Protein AF-A0A7X3VGP2-F1 (afdb_monomer_lite)

Sequence (131 aa):
MFPSPRNKALRDILFVLLWALPGTCSAVFGQVIEFTSNGLNYMTLSREGLTLMYAPLPMTIRDFAVIQISYSNGSGENQPVSPNDFVYTSHSGQRIRAASEEVVVRELYQKARQADVVKLQAAYEKALYGS

Secondary structure (DSSP, 8-state):
-PPPGGGHHHHHHHHHHHS-------------EEEEETTEEEEEEEETTEEEEEEEEEEEETTEEEEEEEEEE-SSS-----GGG-EEE-TT--EEEPPPHHHHHHHHHHH--HHHHHHHHHHHHHHHH--

Radius of gyration: 27.33 Å; chains: 1; bounding box: 48×33×98 Å

Structure (mmCIF, N/CA/C/O backbone):
data_AF-A0A7X3VGP2-F1
#
_entry.id   AF-A0A7X3VGP2-F1
#
loop_
_atom_site.group_PDB
_atom_site.id
_atom_site.type_symbol
_atom_site.label_atom_id
_atom_site.label_alt_id
_atom_site.label_comp_id
_atom_site.label_asym_id
_atom_site.label_entity_id
_atom_site.label_seq_id
_atom_site.pdbx_PDB_ins_code
_atom_site.Cartn_x
_atom_site.Cartn_y
_atom_site.Cartn_z
_atom_site.occupancy
_atom_site.B_iso_or_equiv
_atom_site.auth_seq_id
_atom_site.auth_comp_id
_atom_site.auth_asym_id
_atom_site.auth_atom_id
_atom_site.pdbx_PDB_model_num
ATOM 1 N N . MET A 1 1 ? 31.980 9.137 -78.403 1.00 47.34 1 MET A N 1
ATOM 2 C CA . MET A 1 1 ? 32.018 8.333 -77.163 1.00 47.34 1 MET A CA 1
ATOM 3 C C . MET A 1 1 ? 31.260 9.116 -76.098 1.00 47.34 1 MET A C 1
ATOM 5 O O . MET A 1 1 ? 31.809 10.040 -75.521 1.00 47.34 1 MET A O 1
ATOM 9 N N . PHE A 1 2 ? 29.955 8.865 -75.971 1.00 40.84 2 PHE A N 1
ATOM 10 C CA . PHE A 1 2 ? 29.057 9.616 -75.085 1.00 40.84 2 PHE A CA 1
ATOM 11 C C . PHE A 1 2 ? 28.997 8.936 -73.708 1.00 40.84 2 PHE A C 1
ATOM 13 O O . PHE A 1 2 ? 28.749 7.729 -73.665 1.00 40.84 2 PHE A O 1
ATOM 20 N N . PRO A 1 3 ? 29.205 9.647 -72.586 1.00 51.06 3 PRO A N 1
ATOM 21 C CA . PRO A 1 3 ? 28.995 9.061 -71.269 1.00 51.06 3 PRO A CA 1
ATOM 22 C C . PRO A 1 3 ? 27.490 8.929 -70.981 1.00 51.06 3 PRO A C 1
ATOM 24 O O . PRO A 1 3 ? 26.727 9.886 -71.095 1.00 51.06 3 PRO A O 1
ATOM 27 N N . SER A 1 4 ? 27.068 7.717 -70.615 1.00 54.94 4 SER A N 1
ATOM 28 C CA . SER A 1 4 ? 25.688 7.380 -70.252 1.00 54.94 4 SER A CA 1
ATOM 29 C C . SER A 1 4 ? 25.267 8.072 -68.939 1.00 54.94 4 SER A C 1
ATOM 31 O O . SER A 1 4 ? 25.984 7.957 -67.941 1.00 54.94 4 SER A O 1
ATOM 33 N N . PRO A 1 5 ? 24.107 8.759 -68.879 1.00 54.19 5 PRO A N 1
ATOM 34 C CA . PRO A 1 5 ? 23.670 9.527 -67.705 1.00 54.19 5 PRO A CA 1
ATOM 35 C C . PRO A 1 5 ? 23.036 8.663 -66.596 1.00 54.19 5 PRO A C 1
ATOM 37 O O . PRO A 1 5 ? 22.656 9.178 -65.546 1.00 54.19 5 PRO A O 1
ATOM 40 N N . ARG A 1 6 ? 22.930 7.341 -66.793 1.00 54.75 6 ARG A N 1
ATOM 41 C CA . ARG A 1 6 ? 22.118 6.439 -65.955 1.00 54.75 6 ARG A CA 1
ATOM 42 C C . ARG A 1 6 ? 22.699 6.139 -64.563 1.00 54.75 6 ARG A C 1
ATOM 44 O O . ARG A 1 6 ? 21.998 5.590 -63.721 1.00 54.75 6 ARG A O 1
ATOM 51 N N . ASN A 1 7 ? 23.952 6.519 -64.301 1.00 51.78 7 ASN A N 1
ATOM 52 C CA . ASN A 1 7 ? 24.691 6.091 -63.104 1.00 51.78 7 ASN A CA 1
ATOM 53 C C . ASN A 1 7 ? 24.807 7.171 -62.009 1.00 51.78 7 ASN A C 1
ATOM 55 O O . ASN A 1 7 ? 25.300 6.874 -60.922 1.00 51.78 7 ASN A O 1
ATOM 59 N N . LYS A 1 8 ? 24.374 8.414 -62.276 1.00 53.03 8 LYS A N 1
ATOM 60 C CA . LYS A 1 8 ? 24.366 9.493 -61.268 1.00 53.03 8 LYS A CA 1
ATOM 61 C C . LYS A 1 8 ? 23.139 9.408 -60.360 1.00 53.03 8 LYS A C 1
ATOM 63 O O . LYS A 1 8 ? 23.293 9.339 -59.148 1.00 53.03 8 LYS A O 1
ATOM 68 N N . ALA A 1 9 ? 21.955 9.233 -60.952 1.00 55.81 9 ALA A N 1
ATOM 69 C CA . ALA A 1 9 ? 20.698 9.131 -60.210 1.00 55.81 9 ALA A CA 1
ATOM 70 C C . ALA A 1 9 ? 20.704 7.996 -59.169 1.00 55.81 9 ALA A C 1
ATOM 72 O O . ALA A 1 9 ? 20.231 8.182 -58.056 1.00 55.81 9 ALA A O 1
ATOM 73 N N . LEU A 1 10 ? 21.302 6.840 -59.486 1.00 52.88 10 LEU A N 1
ATOM 74 C CA . LEU A 1 10 ? 21.362 5.706 -58.556 1.00 52.8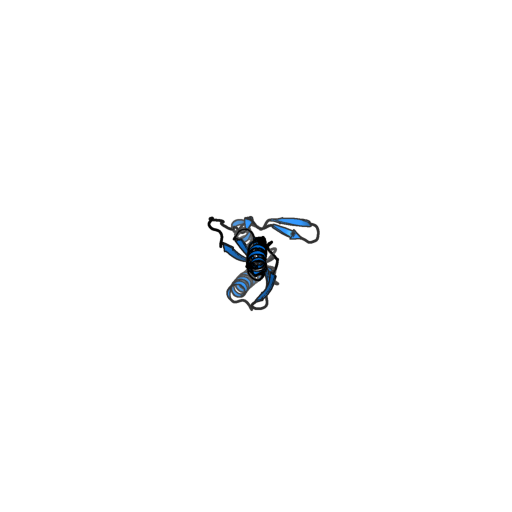8 10 LEU A CA 1
ATOM 75 C C . LEU A 1 10 ? 22.297 5.959 -57.356 1.00 52.88 10 LEU A C 1
ATOM 77 O O . LEU A 1 10 ? 22.043 5.448 -56.271 1.00 52.88 10 LEU A O 1
ATOM 81 N N . ARG A 1 11 ? 23.366 6.752 -57.538 1.00 53.41 11 ARG A N 1
ATOM 82 C CA . ARG A 1 11 ? 24.281 7.158 -56.454 1.00 53.41 11 ARG A CA 1
ATOM 83 C C . ARG A 1 11 ? 23.651 8.218 -55.559 1.00 53.41 11 ARG A C 1
ATOM 85 O O . ARG A 1 11 ? 23.806 8.136 -54.345 1.00 53.41 11 ARG A O 1
ATOM 92 N N . ASP A 1 12 ? 22.915 9.154 -56.145 1.00 52.88 12 ASP A N 1
ATOM 93 C CA . ASP A 1 12 ? 22.249 10.218 -55.392 1.00 52.88 12 ASP A CA 1
ATOM 94 C C . ASP A 1 12 ? 21.071 9.660 -54.569 1.00 52.88 12 ASP A C 1
ATOM 96 O O . ASP A 1 12 ? 20.895 10.032 -53.412 1.00 52.88 12 ASP A O 1
ATOM 100 N N . ILE A 1 13 ? 20.340 8.668 -55.098 1.00 53.09 13 ILE A N 1
ATOM 101 C CA . ILE A 1 13 ? 19.281 7.952 -54.362 1.00 53.09 13 ILE A CA 1
ATOM 102 C C . ILE A 1 13 ? 19.856 7.137 -53.187 1.00 53.09 13 ILE A C 1
ATOM 104 O O . ILE A 1 13 ? 19.241 7.077 -52.121 1.00 53.09 13 ILE A O 1
ATOM 108 N N . LEU A 1 14 ? 21.053 6.554 -53.338 1.00 47.44 14 LEU A N 1
ATOM 109 C CA . LEU A 1 14 ? 21.706 5.791 -52.267 1.00 47.44 14 LEU A CA 1
ATOM 110 C C . LEU A 1 14 ? 22.201 6.690 -51.116 1.00 47.44 14 LEU A C 1
ATOM 112 O O . LEU A 1 14 ? 22.191 6.270 -49.962 1.00 47.44 14 LEU A O 1
ATOM 116 N N . PHE A 1 15 ? 22.601 7.933 -51.410 1.00 48.31 15 PHE A N 1
ATOM 117 C CA . PHE A 1 15 ? 23.040 8.901 -50.396 1.00 48.31 15 PHE A CA 1
ATOM 118 C C . PHE A 1 15 ? 21.877 9.510 -49.600 1.00 48.31 15 PHE A C 1
ATOM 120 O O . PHE A 1 15 ? 22.031 9.777 -48.409 1.00 48.31 15 PHE A O 1
ATOM 127 N N . VAL A 1 16 ? 20.707 9.684 -50.223 1.00 52.75 16 VAL A N 1
ATOM 128 C CA . VAL A 1 16 ? 19.514 10.236 -49.557 1.00 52.75 16 VAL A CA 1
ATOM 129 C C . VAL A 1 16 ? 18.906 9.244 -48.556 1.00 52.75 16 VAL A C 1
ATOM 131 O O . VAL A 1 16 ? 18.450 9.652 -47.491 1.00 52.75 16 VAL A O 1
ATOM 134 N N . LEU A 1 17 ? 18.966 7.937 -48.832 1.00 47.94 17 LEU A N 1
ATOM 135 C CA . LEU A 1 17 ? 18.486 6.902 -47.903 1.00 47.94 17 LEU A CA 1
ATOM 136 C C . LEU A 1 17 ? 19.400 6.697 -46.682 1.00 47.94 17 LEU A C 1
ATOM 138 O O . LEU A 1 17 ? 18.922 6.254 -45.641 1.00 47.94 17 LEU A O 1
ATOM 142 N N . LEU A 1 18 ? 20.687 7.054 -46.773 1.00 46.69 18 LEU A N 1
ATOM 143 C CA . LEU A 1 18 ? 21.650 6.887 -45.676 1.00 46.69 18 LEU A CA 1
ATOM 144 C C . LEU A 1 18 ? 21.597 8.022 -44.629 1.00 46.69 18 LEU A C 1
ATOM 146 O O . LEU A 1 18 ? 22.091 7.850 -43.520 1.00 46.69 18 LEU A O 1
ATOM 150 N N . TRP A 1 19 ? 20.985 9.166 -44.956 1.00 49.62 19 TRP A N 1
ATOM 151 C CA . TRP A 1 19 ? 20.837 10.322 -44.053 1.00 49.62 19 TRP A CA 1
ATOM 152 C C . TRP A 1 19 ? 19.454 10.427 -43.384 1.00 49.62 19 TRP A C 1
ATOM 154 O O . TRP A 1 19 ? 19.226 11.323 -42.574 1.00 49.62 19 TRP A O 1
ATOM 164 N N . ALA A 1 20 ? 18.529 9.516 -43.698 1.00 50.34 20 ALA A N 1
ATOM 165 C CA . ALA A 1 20 ? 17.124 9.598 -43.289 1.00 50.34 20 ALA A CA 1
ATOM 166 C C . ALA A 1 20 ? 16.765 8.790 -42.026 1.00 50.34 20 ALA A C 1
ATOM 168 O O . ALA A 1 20 ? 15.587 8.564 -41.759 1.00 50.34 20 ALA A O 1
ATOM 169 N N . LEU A 1 21 ? 17.750 8.370 -41.228 1.00 57.88 21 LEU A N 1
ATOM 170 C CA . LEU A 1 21 ? 17.511 7.789 -39.904 1.00 57.88 21 LEU A CA 1
ATOM 171 C C . LEU A 1 21 ? 18.015 8.750 -38.819 1.00 57.88 21 LEU A C 1
ATOM 173 O O . LEU A 1 21 ? 19.060 8.498 -38.218 1.00 57.88 21 LEU A O 1
ATOM 177 N N . PRO A 1 22 ? 17.301 9.852 -38.517 1.00 54.06 22 PRO A N 1
ATOM 178 C CA . PRO A 1 22 ? 17.454 10.450 -37.209 1.00 54.06 22 PRO A CA 1
ATOM 179 C C . PRO A 1 22 ? 16.951 9.401 -36.217 1.00 54.06 22 PRO A C 1
ATOM 181 O O . PRO A 1 22 ? 15.757 9.097 -36.168 1.00 54.06 22 PRO A O 1
ATOM 184 N N . GLY A 1 23 ? 17.888 8.801 -35.481 1.00 57.34 23 GLY A N 1
ATOM 185 C CA . GLY A 1 23 ? 17.605 7.948 -34.338 1.00 57.34 23 GLY A CA 1
ATOM 186 C C . GLY A 1 23 ? 16.776 8.740 -33.339 1.00 57.34 23 GLY A C 1
ATOM 187 O O . GLY A 1 23 ? 17.303 9.435 -32.475 1.00 57.34 23 GLY A O 1
ATOM 188 N N . THR A 1 24 ? 15.461 8.672 -33.494 1.00 55.94 24 THR A N 1
ATOM 189 C CA . THR A 1 24 ? 14.496 9.205 -32.549 1.00 55.94 24 THR A CA 1
ATOM 190 C C . THR A 1 24 ? 14.462 8.216 -31.401 1.00 55.94 24 THR A C 1
ATOM 192 O O . THR A 1 24 ? 13.667 7.285 -31.351 1.00 55.94 24 THR A O 1
ATOM 195 N N . CYS A 1 25 ? 15.413 8.385 -30.486 1.00 53.03 25 CYS A N 1
ATOM 196 C CA . CYS A 1 25 ? 15.359 7.759 -29.180 1.00 53.03 25 CYS A CA 1
ATOM 197 C C . CYS A 1 25 ? 14.211 8.448 -28.430 1.00 53.03 25 CYS A C 1
ATOM 199 O O . CYS A 1 25 ? 14.407 9.446 -27.738 1.00 53.03 25 CYS A O 1
ATOM 201 N N . SER A 1 26 ? 12.979 7.997 -28.668 1.00 56.59 26 SER A N 1
ATOM 202 C CA . SER A 1 26 ? 11.827 8.423 -27.887 1.00 56.59 26 SER A CA 1
ATOM 203 C C . SER A 1 26 ? 12.050 7.932 -26.464 1.00 56.59 26 SER A C 1
ATOM 205 O O . SER A 1 26 ? 11.821 6.765 -26.155 1.00 56.59 26 SER A O 1
ATOM 207 N N . ALA A 1 27 ? 12.523 8.825 -25.597 1.00 58.50 27 ALA A N 1
ATOM 208 C CA . ALA A 1 27 ? 12.410 8.637 -24.165 1.00 58.50 27 ALA A CA 1
ATOM 209 C C . ALA A 1 27 ? 10.911 8.527 -23.861 1.00 58.50 27 ALA A C 1
ATOM 211 O O . ALA A 1 27 ? 10.177 9.515 -23.916 1.00 58.50 27 ALA A O 1
ATOM 212 N N . VAL A 1 28 ? 10.436 7.301 -23.647 1.00 60.97 28 VAL A N 1
ATOM 213 C CA . VAL A 1 28 ? 9.065 7.040 -23.218 1.00 60.97 28 VAL A CA 1
ATOM 214 C C . VAL A 1 28 ? 8.940 7.637 -21.821 1.00 60.97 28 VAL A C 1
ATOM 216 O O . VAL A 1 28 ? 9.435 7.079 -20.844 1.00 60.97 28 VAL A O 1
ATOM 219 N N . PHE A 1 29 ? 8.342 8.822 -21.730 1.00 58.06 29 PHE A N 1
ATOM 220 C CA . PHE A 1 29 ? 7.921 9.374 -20.450 1.00 58.06 29 PHE A CA 1
ATOM 221 C C . PHE A 1 29 ? 6.893 8.416 -19.852 1.00 58.06 29 PHE A C 1
ATOM 223 O O . PHE A 1 29 ? 5.975 7.992 -20.552 1.00 58.06 29 PHE A O 1
ATOM 230 N N . GLY A 1 30 ? 7.062 8.057 -18.578 1.00 62.53 30 GLY A N 1
ATOM 231 C CA . GLY A 1 30 ? 6.118 7.198 -17.869 1.00 62.53 30 GLY A CA 1
ATOM 232 C C . GLY A 1 30 ? 4.709 7.770 -17.966 1.00 62.53 30 GLY A C 1
ATOM 233 O O . GLY A 1 30 ? 4.443 8.852 -17.445 1.00 62.53 30 GLY A O 1
ATOM 234 N N . GLN A 1 31 ? 3.825 7.070 -18.670 1.00 75.00 31 GLN A N 1
ATOM 235 C CA . GLN A 1 31 ? 2.417 7.428 -18.782 1.00 75.00 31 GLN A CA 1
ATOM 236 C C . GLN A 1 31 ? 1.651 6.727 -17.664 1.00 75.00 31 GLN A C 1
ATOM 238 O O . GLN A 1 31 ? 1.934 5.567 -17.359 1.00 75.00 31 GLN A O 1
ATOM 243 N N . VAL A 1 32 ? 0.688 7.426 -17.057 1.00 82.06 32 VAL A N 1
ATOM 244 C CA . VAL A 1 32 ? -0.279 6.763 -16.179 1.00 82.06 32 VAL A CA 1
ATOM 245 C C . VAL A 1 32 ? -1.263 6.013 -17.066 1.00 82.06 32 VAL A C 1
ATOM 247 O O . VAL A 1 32 ? -1.903 6.623 -17.921 1.00 82.06 32 VAL A O 1
ATOM 250 N N . ILE A 1 33 ? -1.365 4.701 -16.879 1.00 88.88 33 ILE A N 1
ATOM 251 C CA . ILE A 1 33 ? -2.338 3.862 -17.581 1.00 88.88 33 ILE A CA 1
ATOM 252 C C . ILE A 1 33 ? -3.384 3.410 -16.567 1.00 88.88 33 ILE A C 1
ATOM 254 O O . ILE A 1 33 ? -3.050 2.897 -15.498 1.00 88.88 33 ILE A O 1
ATOM 258 N N . GLU A 1 34 ? -4.651 3.601 -16.912 1.00 90.75 34 GLU A N 1
ATOM 259 C CA . GLU A 1 34 ? -5.789 3.132 -16.128 1.00 90.75 34 GLU A CA 1
ATOM 260 C C . GLU A 1 34 ? -6.327 1.836 -16.724 1.00 90.75 34 GLU A C 1
ATOM 262 O O . GLU A 1 34 ? -6.506 1.726 -17.938 1.00 90.75 34 GLU A O 1
ATOM 267 N N . PHE A 1 35 ? -6.597 0.846 -15.879 1.00 88.56 35 PHE A N 1
ATOM 268 C CA . PHE A 1 35 ? -7.261 -0.379 -16.306 1.00 88.56 35 PHE A CA 1
ATOM 269 C C . PHE A 1 35 ? -8.053 -0.998 -15.155 1.00 88.56 35 PHE A C 1
ATOM 271 O O . PHE A 1 35 ? -7.723 -0.830 -13.980 1.00 88.56 35 PHE A O 1
ATOM 278 N N . THR A 1 36 ? -9.104 -1.739 -15.491 1.00 88.25 36 THR A N 1
ATOM 279 C CA . THR A 1 36 ? -9.917 -2.460 -14.510 1.00 88.25 36 THR A CA 1
ATOM 280 C C . THR A 1 36 ? -9.482 -3.918 -14.461 1.00 88.25 36 THR A C 1
ATOM 282 O O . THR A 1 36 ? -9.403 -4.578 -15.495 1.00 88.25 36 THR A O 1
ATOM 285 N N . SER A 1 37 ? -9.226 -4.435 -13.264 1.00 83.25 37 SER A N 1
ATOM 286 C CA . SER A 1 37 ? -8.954 -5.853 -13.031 1.00 83.25 37 SER A CA 1
ATOM 287 C C . SER A 1 37 ? -9.662 -6.301 -11.766 1.00 83.25 37 SER A C 1
ATOM 289 O O . SER A 1 37 ? -9.590 -5.615 -10.747 1.00 83.25 37 SER A O 1
ATOM 291 N N . ASN A 1 38 ? -10.380 -7.422 -11.853 1.00 81.56 38 ASN A N 1
ATOM 292 C CA . ASN A 1 38 ? -11.141 -8.009 -10.751 1.00 81.56 38 ASN A CA 1
ATOM 293 C C . ASN A 1 38 ? -11.943 -6.960 -9.948 1.00 81.56 38 ASN A C 1
ATOM 295 O O . ASN A 1 38 ? -11.779 -6.812 -8.734 1.00 81.56 38 ASN A O 1
ATOM 299 N N . GLY A 1 39 ? -12.720 -6.140 -10.667 1.00 83.94 39 GLY A N 1
ATOM 300 C CA . GLY A 1 39 ? -13.583 -5.092 -10.107 1.00 83.94 39 GLY A CA 1
ATOM 301 C C . GLY A 1 39 ? -12.875 -3.900 -9.449 1.00 83.94 39 GLY A C 1
ATOM 302 O O . GLY A 1 39 ? -13.551 -3.044 -8.876 1.00 83.94 39 GLY A O 1
ATOM 303 N N . LEU A 1 40 ? -11.546 -3.811 -9.529 1.00 86.69 40 LEU A N 1
ATOM 304 C CA . LEU A 1 40 ? -10.755 -2.679 -9.048 1.00 86.69 40 LEU A CA 1
ATOM 305 C C . LEU A 1 40 ? -10.183 -1.885 -10.225 1.00 86.69 40 LEU A C 1
ATOM 307 O O . LEU A 1 40 ? -9.702 -2.455 -11.203 1.00 86.69 40 LEU A O 1
ATOM 311 N N . ASN A 1 41 ? -10.222 -0.557 -10.114 1.00 90.44 41 ASN A N 1
ATOM 312 C CA . ASN A 1 41 ? -9.609 0.346 -11.084 1.00 90.44 41 ASN A CA 1
ATOM 313 C C . ASN A 1 41 ? -8.182 0.644 -10.640 1.00 90.44 41 ASN A C 1
ATOM 315 O O . ASN A 1 41 ? -7.967 1.334 -9.641 1.00 90.44 41 ASN A O 1
ATOM 319 N N . TYR A 1 42 ? -7.226 0.097 -11.379 1.00 91.25 42 TYR A N 1
ATOM 320 C CA . TYR A 1 42 ? -5.811 0.297 -11.142 1.00 91.25 42 TYR A CA 1
ATOM 321 C C . TYR A 1 42 ? -5.288 1.456 -11.975 1.00 91.25 42 TYR A C 1
ATOM 323 O O . TYR A 1 42 ? -5.620 1.606 -13.150 1.00 91.25 42 TYR A O 1
ATOM 331 N N . MET A 1 43 ? -4.401 2.226 -11.361 1.00 93.12 43 MET A N 1
ATOM 332 C CA . MET A 1 43 ? -3.528 3.173 -12.039 1.00 93.12 43 MET A CA 1
ATOM 333 C C . MET A 1 43 ? -2.117 2.607 -12.012 1.00 93.12 43 MET A C 1
ATOM 335 O O . MET A 1 43 ? -1.627 2.237 -10.944 1.00 93.12 43 MET A O 1
ATOM 339 N N . THR A 1 44 ? -1.469 2.530 -13.171 1.00 93.25 44 THR A N 1
ATOM 340 C CA . THR A 1 44 ? -0.075 2.097 -13.287 1.00 93.25 44 THR A CA 1
ATOM 341 C C . THR A 1 44 ? 0.812 3.214 -13.803 1.00 93.25 44 THR A C 1
ATOM 343 O O . THR A 1 44 ? 0.432 3.933 -14.721 1.00 93.25 44 THR A O 1
ATOM 346 N N . LEU A 1 45 ? 2.004 3.341 -13.227 1.00 92.06 45 LEU A N 1
ATOM 347 C CA . LEU A 1 45 ? 3.050 4.255 -13.661 1.00 92.06 45 LEU A CA 1
ATOM 348 C C . LEU A 1 45 ? 4.389 3.518 -13.662 1.00 92.06 45 LEU A C 1
ATOM 350 O O . LEU A 1 45 ? 4.796 2.960 -12.643 1.00 92.06 45 LEU A O 1
ATOM 354 N N . SER A 1 46 ? 5.094 3.573 -14.790 1.00 90.31 46 SER A N 1
ATOM 355 C CA . SER A 1 46 ? 6.450 3.038 -14.925 1.00 90.31 46 SER A CA 1
ATOM 356 C C . SER A 1 46 ? 7.454 4.167 -15.112 1.00 90.31 46 SER A C 1
ATOM 358 O O . SER A 1 46 ? 7.283 5.017 -15.985 1.00 90.31 46 SER A O 1
ATOM 360 N N . ARG A 1 47 ? 8.523 4.173 -14.318 1.00 87.50 47 ARG A N 1
ATOM 361 C CA . ARG A 1 47 ? 9.615 5.141 -14.420 1.00 87.50 47 ARG A CA 1
ATOM 362 C C . ARG A 1 47 ? 10.931 4.492 -14.012 1.00 87.50 47 ARG A C 1
ATOM 364 O O . ARG A 1 47 ? 10.995 3.840 -12.980 1.00 87.50 47 ARG A O 1
ATOM 371 N N . GLU A 1 48 ? 11.973 4.694 -14.821 1.00 86.88 48 GLU A N 1
ATOM 372 C CA . GLU A 1 48 ? 13.351 4.268 -14.502 1.00 86.88 48 GLU A CA 1
ATOM 373 C C . GLU A 1 48 ? 13.464 2.769 -14.140 1.00 86.88 48 GLU A C 1
ATOM 375 O O . GLU A 1 48 ? 14.252 2.362 -13.297 1.00 86.88 48 GLU A O 1
ATOM 380 N N . GLY A 1 49 ? 12.657 1.925 -14.794 1.00 87.19 49 GLY A N 1
ATOM 381 C CA . GLY A 1 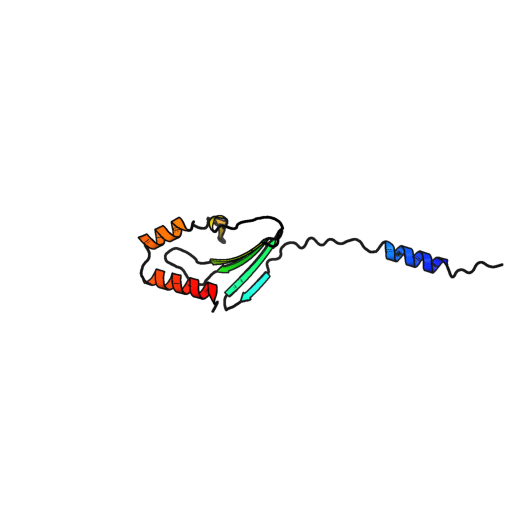49 ? 12.633 0.479 -14.553 1.00 87.19 49 GLY A CA 1
ATOM 382 C C . GLY A 1 49 ? 11.775 0.041 -13.362 1.00 87.19 49 GLY A C 1
ATOM 383 O O . GLY A 1 49 ? 11.550 -1.155 -13.209 1.00 87.19 49 GLY A O 1
ATOM 384 N N . LEU A 1 50 ? 11.223 0.964 -12.571 1.00 89.31 50 LEU A N 1
ATOM 385 C CA . LEU A 1 50 ? 10.243 0.662 -11.531 1.00 89.31 50 LEU A CA 1
ATOM 386 C C . LEU A 1 50 ? 8.823 0.874 -12.065 1.00 89.31 50 LEU A C 1
ATOM 388 O O . LEU A 1 50 ? 8.500 1.941 -12.582 1.00 89.31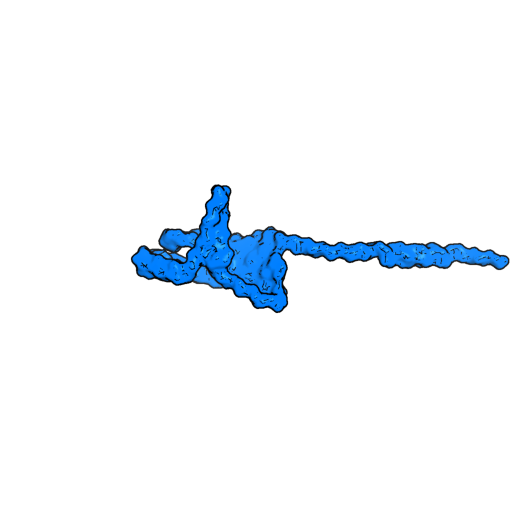 50 LEU A O 1
ATOM 392 N N . THR A 1 51 ? 7.961 -0.127 -11.923 1.00 91.56 51 THR A N 1
ATOM 393 C CA . THR A 1 51 ? 6.528 -0.016 -12.216 1.00 91.56 51 THR A CA 1
ATOM 394 C C . THR A 1 51 ? 5.742 -0.111 -10.925 1.00 91.56 51 THR A C 1
ATOM 396 O O . THR A 1 51 ? 5.940 -1.043 -10.151 1.00 91.56 51 THR A O 1
ATOM 399 N N . LEU A 1 52 ? 4.845 0.844 -10.703 1.00 91.19 52 LEU A N 1
ATOM 400 C CA . LEU A 1 52 ? 3.922 0.881 -9.578 1.00 91.19 52 LEU A CA 1
ATOM 401 C C . LEU A 1 52 ? 2.495 0.852 -10.096 1.00 91.19 52 LEU A C 1
ATOM 403 O O . LEU A 1 52 ? 2.125 1.653 -10.945 1.00 91.19 52 LEU A O 1
ATOM 407 N N . MET A 1 53 ? 1.697 -0.040 -9.534 1.00 92.12 53 MET A N 1
ATOM 408 C CA . MET A 1 53 ? 0.277 -0.196 -9.796 1.00 92.12 53 MET A CA 1
ATOM 409 C C . MET A 1 53 ? -0.445 -0.011 -8.471 1.00 92.12 53 MET A C 1
ATOM 411 O O . MET A 1 53 ? -0.052 -0.623 -7.477 1.00 92.12 53 MET A O 1
ATOM 415 N N . TYR A 1 54 ? -1.494 0.800 -8.423 1.00 91.38 54 TYR A N 1
ATOM 416 C CA . TYR A 1 54 ? -2.282 0.930 -7.203 1.00 91.38 54 TYR A CA 1
ATOM 417 C C . TYR A 1 54 ? -3.776 1.012 -7.476 1.00 91.38 54 TYR A C 1
ATOM 419 O O . TYR A 1 54 ? -4.201 1.521 -8.512 1.00 91.38 54 TYR A O 1
ATOM 427 N N . ALA A 1 55 ? -4.561 0.531 -6.515 1.00 91.38 55 ALA A N 1
ATOM 428 C CA . ALA A 1 55 ? -6.010 0.662 -6.490 1.00 91.38 55 ALA A CA 1
ATOM 429 C C . ALA A 1 55 ? -6.490 0.895 -5.047 1.00 91.38 55 ALA A C 1
ATOM 431 O O . ALA A 1 55 ? -6.117 0.138 -4.146 1.00 91.38 55 ALA A O 1
ATOM 432 N N . PRO A 1 56 ? -7.322 1.916 -4.783 1.00 90.19 56 PRO A N 1
ATOM 433 C CA . PRO A 1 56 ? -7.979 2.049 -3.490 1.00 90.19 56 PRO A CA 1
ATOM 434 C C . PRO A 1 56 ? -9.026 0.940 -3.325 1.00 90.19 56 PRO A C 1
ATOM 436 O O . PRO A 1 56 ? -9.848 0.712 -4.215 1.00 90.19 56 PRO A O 1
ATOM 439 N N . LEU A 1 57 ? -9.043 0.272 -2.171 1.00 90.12 57 LEU A N 1
ATOM 440 C CA . LEU A 1 57 ? -10.157 -0.609 -1.833 1.00 90.12 57 LEU A CA 1
ATOM 441 C C . LEU A 1 57 ? -11.303 0.252 -1.285 1.00 90.12 57 LEU A C 1
ATOM 443 O O . LEU A 1 57 ? -11.058 1.134 -0.459 1.00 90.12 57 LEU A O 1
ATOM 447 N N . PRO A 1 58 ? -12.565 -0.008 -1.675 1.00 86.62 58 PRO A N 1
ATOM 448 C CA . PRO A 1 58 ? -13.724 0.757 -1.216 1.00 86.62 58 PRO A CA 1
ATOM 449 C C . PRO A 1 58 ? -14.132 0.355 0.212 1.00 86.62 58 PRO A C 1
ATOM 451 O O . PRO A 1 58 ? -15.257 -0.073 0.462 1.00 86.62 58 PRO A O 1
ATOM 454 N N . MET A 1 59 ? -13.194 0.426 1.157 1.00 87.75 59 MET A N 1
ATOM 455 C CA . MET A 1 59 ? -13.414 0.099 2.557 1.00 87.75 59 MET A CA 1
ATOM 456 C C . MET A 1 59 ? -12.468 0.862 3.481 1.00 87.75 59 MET A C 1
ATOM 458 O O . MET A 1 59 ? -11.341 1.204 3.127 1.00 87.75 59 MET A O 1
ATOM 462 N N . THR A 1 60 ? -12.936 1.063 4.708 1.00 91.31 60 THR A N 1
ATOM 463 C CA . THR A 1 60 ? -12.164 1.662 5.796 1.00 91.31 60 THR A CA 1
ATOM 464 C C . THR A 1 60 ? -12.103 0.676 6.951 1.00 91.31 60 THR A C 1
ATOM 466 O O . THR A 1 60 ? -13.138 0.147 7.387 1.00 91.31 60 THR A O 1
ATOM 469 N N . ILE A 1 61 ? -10.891 0.434 7.443 1.00 91.62 61 ILE A N 1
ATOM 470 C CA . ILE A 1 61 ? -10.624 -0.417 8.601 1.00 91.62 61 ILE A CA 1
ATOM 471 C C . ILE A 1 61 ? -10.258 0.508 9.750 1.00 91.62 61 ILE A C 1
ATOM 473 O O . ILE A 1 61 ? -9.200 1.130 9.723 1.00 91.62 61 ILE A O 1
ATOM 477 N N . ARG A 1 62 ? -11.135 0.612 10.753 1.00 90.81 62 ARG A N 1
ATOM 478 C CA . ARG A 1 62 ? -11.018 1.609 11.821 1.00 90.81 62 ARG A CA 1
ATOM 479 C C . ARG A 1 62 ? -10.834 3.034 11.272 1.00 90.81 62 ARG A C 1
ATOM 481 O O . ARG A 1 62 ? -11.806 3.613 10.802 1.00 90.81 62 ARG A O 1
ATOM 488 N N . ASP A 1 63 ? -9.609 3.548 11.315 1.00 88.38 63 ASP A N 1
ATOM 489 C CA . ASP A 1 63 ? -9.226 4.907 10.917 1.00 88.38 63 ASP A CA 1
ATOM 490 C C . ASP A 1 63 ? -8.280 4.887 9.699 1.00 88.38 63 ASP A C 1
ATOM 492 O O . ASP A 1 63 ? -7.705 5.905 9.320 1.00 88.38 63 ASP A O 1
ATOM 496 N N . PHE A 1 64 ? -8.115 3.716 9.073 1.00 88.88 64 PHE A N 1
ATOM 497 C CA . PHE A 1 64 ? -7.227 3.498 7.940 1.00 88.88 64 PHE A CA 1
ATOM 498 C C . PHE A 1 64 ? -8.017 3.322 6.642 1.00 88.88 64 PHE A C 1
ATOM 500 O O . PHE A 1 64 ? -8.903 2.466 6.532 1.00 88.88 64 PHE A O 1
ATOM 507 N N . ALA A 1 65 ? -7.647 4.107 5.632 1.00 89.12 65 ALA A N 1
ATOM 508 C CA . ALA A 1 65 ? -7.961 3.802 4.244 1.00 89.12 65 ALA A CA 1
ATOM 509 C C . ALA A 1 65 ? -7.053 2.666 3.754 1.00 89.12 65 ALA A C 1
ATOM 511 O O . ALA A 1 65 ? -5.889 2.585 4.149 1.00 89.12 65 ALA A O 1
ATOM 512 N N . VAL A 1 66 ? -7.579 1.803 2.887 1.00 89.62 66 VAL A N 1
ATOM 513 C CA . VAL A 1 66 ? -6.832 0.657 2.363 1.00 89.62 66 VAL A CA 1
ATOM 514 C C . VAL A 1 66 ? -6.537 0.884 0.888 1.00 89.62 66 VAL A C 1
ATOM 516 O O . VAL A 1 66 ? -7.443 1.121 0.090 1.00 89.62 66 VAL A O 1
ATOM 519 N N . ILE A 1 67 ? -5.261 0.806 0.524 1.00 89.25 67 ILE A N 1
ATOM 520 C CA . ILE A 1 67 ? -4.790 0.918 -0.855 1.00 89.25 67 ILE A CA 1
ATOM 521 C C . ILE A 1 67 ? -4.011 -0.352 -1.161 1.00 89.25 67 ILE A C 1
ATOM 523 O O . ILE A 1 67 ? -3.098 -0.715 -0.422 1.00 89.25 67 ILE A O 1
ATOM 527 N N . GLN A 1 68 ? -4.374 -1.026 -2.244 1.00 89.19 68 GLN A N 1
ATOM 528 C CA . GLN A 1 68 ? -3.578 -2.110 -2.787 1.00 89.19 68 GLN A CA 1
ATOM 529 C C . GLN A 1 68 ? -2.498 -1.523 -3.675 1.00 89.19 68 GLN A C 1
ATOM 531 O O . GLN A 1 68 ? -2.786 -0.697 -4.539 1.00 89.19 68 GLN A O 1
ATOM 536 N N . ILE A 1 69 ? -1.269 -1.978 -3.467 1.00 89.31 69 ILE A N 1
ATOM 537 C CA . ILE A 1 69 ? -0.115 -1.587 -4.262 1.00 89.31 69 ILE A CA 1
ATOM 538 C C . ILE A 1 69 ? 0.541 -2.861 -4.780 1.00 89.31 69 ILE A C 1
ATOM 540 O O . ILE A 1 69 ? 0.731 -3.827 -4.043 1.00 89.31 69 ILE A O 1
ATOM 544 N N . SER A 1 70 ? 0.882 -2.866 -6.058 1.00 88.69 70 SER A N 1
ATOM 545 C CA . SER A 1 70 ? 1.733 -3.870 -6.682 1.00 88.69 70 SER A CA 1
ATOM 546 C C . SER A 1 70 ? 2.887 -3.143 -7.343 1.00 88.69 70 SER A C 1
ATOM 548 O O . SER A 1 70 ? 2.691 -2.104 -7.967 1.00 88.69 70 SER A O 1
ATOM 550 N N . TYR A 1 71 ? 4.098 -3.660 -7.183 1.00 90.38 71 TYR A N 1
ATOM 551 C CA . TYR A 1 71 ? 5.272 -3.067 -7.802 1.00 90.38 71 TYR A CA 1
ATOM 552 C C . TYR A 1 71 ? 6.091 -4.138 -8.507 1.00 90.38 71 TYR A C 1
ATOM 554 O O . TYR A 1 71 ? 6.135 -5.290 -8.074 1.00 90.38 71 TYR A O 1
ATOM 562 N N . SER A 1 72 ? 6.742 -3.755 -9.597 1.00 90.56 72 SER A N 1
ATOM 563 C CA . SER A 1 72 ? 7.734 -4.585 -10.267 1.00 90.56 72 SER A CA 1
ATOM 564 C C . SER A 1 72 ? 8.988 -3.766 -10.538 1.00 90.56 72 SER A C 1
ATOM 566 O O . SER A 1 72 ? 8.924 -2.624 -10.991 1.00 90.56 72 SER A O 1
ATOM 568 N N . ASN A 1 73 ? 10.141 -4.348 -10.219 1.00 90.88 73 ASN A N 1
ATOM 569 C CA . ASN A 1 73 ? 11.443 -3.758 -10.485 1.00 90.88 73 ASN A CA 1
ATOM 570 C C . ASN A 1 73 ? 12.075 -4.491 -11.673 1.00 90.88 73 ASN A C 1
ATOM 572 O O . ASN A 1 73 ? 12.528 -5.625 -11.542 1.00 90.88 73 ASN A O 1
ATOM 576 N N . GLY A 1 74 ? 12.050 -3.846 -12.835 1.00 89.88 74 GLY A N 1
ATOM 577 C CA . GLY A 1 74 ? 12.761 -4.254 -14.044 1.00 89.88 74 GLY A CA 1
ATOM 578 C C . GLY A 1 74 ? 14.069 -3.487 -14.259 1.00 89.88 74 GLY A C 1
ATOM 579 O O . GLY A 1 74 ? 14.652 -3.587 -15.337 1.00 89.88 74 GLY A O 1
ATOM 580 N N . SER A 1 75 ? 14.513 -2.690 -13.281 1.00 86.75 75 SER A N 1
ATOM 581 C CA . SER A 1 75 ? 15.834 -2.060 -13.316 1.00 86.75 75 SER A CA 1
ATOM 582 C C . SER A 1 75 ? 16.936 -3.089 -13.028 1.00 86.75 75 SER A C 1
ATOM 584 O O . SER A 1 75 ? 16.686 -4.165 -12.483 1.00 86.75 75 SER A O 1
ATOM 586 N N . GLY A 1 76 ? 18.180 -2.758 -13.382 1.00 88.81 76 GLY A N 1
ATOM 587 C CA . GLY A 1 76 ? 19.353 -3.554 -12.996 1.00 88.81 76 GLY A CA 1
ATOM 588 C C . GLY A 1 76 ? 19.792 -3.342 -11.542 1.00 88.81 76 GLY A C 1
ATOM 589 O O . GLY A 1 76 ? 20.789 -3.923 -11.119 1.00 88.81 76 GLY A O 1
ATOM 590 N N . GLU A 1 77 ? 19.088 -2.496 -10.789 1.00 89.69 77 GLU A N 1
ATOM 591 C CA . GLU A 1 77 ? 19.461 -2.070 -9.444 1.00 89.69 77 GLU A CA 1
ATOM 592 C C . GLU A 1 77 ? 18.503 -2.636 -8.392 1.00 89.69 77 GLU A C 1
ATOM 594 O O . GLU A 1 77 ? 17.313 -2.853 -8.635 1.00 89.69 77 GLU A O 1
ATOM 599 N N . ASN A 1 78 ? 19.009 -2.854 -7.177 1.00 87.19 78 ASN A N 1
ATOM 600 C CA . ASN A 1 78 ? 18.163 -3.246 -6.056 1.00 87.19 78 ASN A CA 1
ATOM 601 C C . ASN A 1 78 ? 17.449 -2.013 -5.482 1.00 87.19 78 ASN A C 1
ATOM 603 O O . ASN A 1 78 ? 18.050 -1.236 -4.742 1.00 87.19 78 ASN A O 1
ATOM 607 N N . GLN A 1 79 ? 16.170 -1.857 -5.818 1.00 84.56 79 GLN A N 1
ATOM 608 C CA . GLN A 1 79 ? 15.302 -0.792 -5.317 1.00 84.56 79 GLN A CA 1
ATOM 609 C C . GLN A 1 79 ? 14.190 -1.401 -4.444 1.00 84.56 79 GLN A C 1
ATOM 611 O O . GLN A 1 79 ? 13.150 -1.808 -4.973 1.00 84.56 79 GLN A O 1
ATOM 616 N N . PRO A 1 80 ? 14.403 -1.542 -3.122 1.00 84.25 80 PRO A N 1
ATOM 617 C CA . PRO A 1 80 ? 13.356 -2.002 -2.219 1.00 84.25 80 PRO A CA 1
ATOM 618 C C . PRO A 1 80 ? 12.271 -0.930 -2.074 1.00 84.25 80 PRO A C 1
ATOM 620 O O . PRO A 1 80 ? 12.571 0.261 -2.040 1.00 84.25 80 PRO A O 1
ATOM 623 N N . VAL A 1 81 ? 11.017 -1.364 -1.956 1.00 84.62 81 VAL A N 1
ATOM 624 C CA . VAL A 1 81 ? 9.866 -0.487 -1.714 1.00 84.62 81 VAL A CA 1
ATOM 625 C C . VAL A 1 81 ? 9.284 -0.827 -0.346 1.00 84.62 81 VAL A C 1
ATOM 627 O O . VAL A 1 81 ? 8.912 -1.973 -0.096 1.00 84.62 81 VAL A O 1
ATOM 630 N N . SER A 1 82 ? 9.203 0.162 0.541 1.00 85.81 82 SER A N 1
ATOM 631 C CA . SER A 1 82 ? 8.570 0.070 1.857 1.00 85.81 82 SER A CA 1
ATOM 632 C C . SER A 1 82 ? 7.232 0.816 1.863 1.00 85.81 82 SER A C 1
ATOM 634 O O . SER A 1 82 ? 7.099 1.852 1.208 1.00 85.81 82 SER A O 1
ATOM 636 N N . PRO A 1 83 ? 6.241 0.383 2.665 1.00 82.69 83 PRO A N 1
ATOM 637 C CA . PRO A 1 83 ? 5.037 1.171 2.918 1.00 82.69 83 PRO A CA 1
ATOM 638 C C . PRO A 1 83 ? 5.326 2.622 3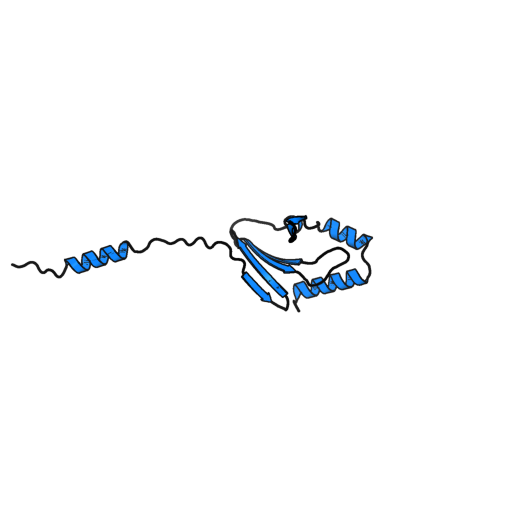.331 1.00 82.69 83 PRO A C 1
ATOM 640 O O . PRO A 1 83 ? 4.603 3.526 2.926 1.00 82.69 83 PRO A O 1
ATOM 643 N N . ASN A 1 84 ? 6.415 2.879 4.061 1.00 87.62 84 ASN A N 1
ATOM 644 C CA . ASN A 1 84 ? 6.770 4.228 4.520 1.00 87.62 84 ASN A CA 1
ATOM 645 C C . ASN A 1 84 ? 7.253 5.171 3.403 1.00 87.62 84 ASN A C 1
ATOM 647 O O . ASN A 1 84 ? 7.354 6.384 3.637 1.00 87.62 84 ASN A O 1
ATOM 651 N N . ASP A 1 85 ? 7.529 4.644 2.208 1.00 88.00 85 ASP A N 1
ATOM 652 C CA . ASP A 1 85 ? 7.930 5.428 1.037 1.00 88.00 85 ASP A CA 1
ATOM 653 C C . ASP A 1 85 ? 6.736 6.151 0.396 1.00 88.00 85 ASP A C 1
ATOM 655 O O . ASP A 1 85 ? 6.908 7.116 -0.354 1.00 88.00 85 ASP A O 1
ATOM 659 N N . PHE A 1 86 ? 5.509 5.742 0.732 1.00 89.00 86 PHE A N 1
ATOM 660 C CA . PHE A 1 86 ? 4.294 6.303 0.158 1.00 89.00 86 PHE A CA 1
ATOM 661 C C . PHE A 1 86 ? 3.802 7.543 0.911 1.00 89.00 86 PHE A C 1
ATOM 663 O O . PHE A 1 86 ? 3.769 7.619 2.144 1.00 89.00 86 PHE A O 1
ATOM 670 N N . VAL A 1 87 ? 3.352 8.532 0.136 1.00 91.31 87 VAL A N 1
ATOM 671 C CA . VAL A 1 87 ? 2.695 9.742 0.634 1.00 91.31 87 VAL A CA 1
ATOM 672 C C . VAL A 1 87 ? 1.410 9.950 -0.149 1.00 91.31 87 VAL A C 1
ATOM 674 O O . VAL A 1 87 ? 1.435 10.190 -1.354 1.00 91.31 87 VAL A O 1
ATOM 677 N N . TYR A 1 88 ? 0.284 9.909 0.551 1.00 85.75 88 TYR A N 1
ATOM 678 C CA . TYR A 1 88 ? -0.995 10.313 -0.001 1.00 85.75 88 TYR A CA 1
ATOM 679 C C . TYR A 1 88 ? -1.068 11.839 -0.049 1.00 85.75 88 TYR A C 1
ATOM 681 O O . TYR A 1 88 ? -0.839 12.509 0.957 1.00 85.75 88 TYR A O 1
ATOM 689 N N . THR A 1 89 ? -1.392 12.394 -1.213 1.00 89.94 89 THR A N 1
ATOM 690 C CA . THR A 1 89 ? -1.648 13.828 -1.368 1.00 89.94 89 THR A CA 1
ATOM 691 C C . THR A 1 89 ? -3.123 14.009 -1.685 1.00 89.94 89 THR A C 1
ATOM 693 O O . THR A 1 89 ? -3.592 13.580 -2.735 1.00 89.94 89 THR A O 1
ATOM 696 N N . SER A 1 90 ? -3.863 14.605 -0.754 1.00 82.12 90 SER A N 1
ATOM 697 C CA . SER A 1 90 ? -5.284 14.897 -0.946 1.00 82.12 90 SER A CA 1
ATOM 698 C C . SER A 1 90 ? -5.499 16.025 -1.959 1.00 82.12 90 SER A C 1
ATOM 700 O O . SER A 1 90 ? -4.582 16.788 -2.270 1.00 82.12 90 SER A O 1
ATOM 702 N N . HIS A 1 91 ? -6.744 16.195 -2.410 1.00 83.44 91 HIS A N 1
ATOM 703 C CA . HIS A 1 91 ? -7.115 17.280 -3.321 1.00 83.44 91 HIS A CA 1
ATOM 704 C C . HIS A 1 91 ? -6.847 18.686 -2.749 1.00 83.44 91 HIS A C 1
ATOM 706 O O . HIS A 1 91 ? -6.580 19.612 -3.505 1.00 83.44 91 HIS A O 1
ATOM 712 N N . SER A 1 92 ? -6.855 18.853 -1.420 1.00 89.19 92 SER A N 1
ATOM 713 C CA . SER A 1 92 ? -6.516 20.125 -0.761 1.00 89.19 92 SER A CA 1
ATOM 714 C C . SER A 1 92 ? -5.006 20.368 -0.635 1.00 89.19 92 SER A C 1
ATOM 716 O O . SER A 1 92 ? -4.588 21.372 -0.064 1.00 89.19 92 SER A O 1
ATOM 718 N N . GLY A 1 93 ? -4.171 19.445 -1.124 1.00 90.88 93 GLY A N 1
ATOM 719 C CA . GLY A 1 93 ? -2.716 19.500 -0.998 1.00 90.88 93 GLY A CA 1
ATOM 720 C C . GLY A 1 93 ? -2.179 18.957 0.329 1.00 90.88 93 GLY A C 1
ATOM 721 O O . GLY A 1 93 ? -0.962 18.906 0.511 1.00 90.88 93 GLY A O 1
ATOM 722 N N . GLN A 1 94 ? -3.041 18.505 1.250 1.00 92.00 94 GLN A N 1
ATOM 723 C CA . GLN A 1 94 ? -2.582 17.843 2.474 1.00 92.00 94 GLN A CA 1
ATOM 724 C C . GLN A 1 94 ? -1.824 16.561 2.120 1.00 92.00 94 GLN A C 1
ATOM 726 O O . GLN A 1 94 ? -2.357 15.696 1.423 1.00 92.00 94 GLN A O 1
ATOM 731 N N . ARG A 1 95 ? -0.600 16.438 2.641 1.00 92.94 95 ARG A N 1
ATOM 732 C CA . ARG A 1 95 ? 0.263 15.266 2.481 1.00 92.94 95 ARG A CA 1
ATOM 733 C C . ARG A 1 95 ? 0.202 14.405 3.737 1.00 92.94 95 ARG A C 1
ATOM 735 O O . ARG A 1 95 ? 0.525 14.877 4.823 1.00 92.94 95 ARG A O 1
ATOM 742 N N . ILE A 1 96 ? -0.185 13.147 3.582 1.00 88.19 96 ILE A N 1
ATOM 743 C CA . ILE A 1 96 ? -0.271 12.148 4.646 1.00 88.19 96 ILE A CA 1
ATOM 744 C C . ILE A 1 96 ? 0.730 11.050 4.304 1.00 88.19 96 ILE A C 1
ATOM 746 O O . ILE A 1 96 ? 0.578 10.357 3.299 1.00 88.19 96 ILE A O 1
ATOM 750 N N . ARG A 1 97 ? 1.785 10.909 5.111 1.00 89.62 97 ARG A N 1
ATOM 751 C CA . ARG A 1 97 ? 2.716 9.785 4.966 1.00 89.62 97 ARG A CA 1
ATOM 752 C C . ARG A 1 97 ? 2.009 8.503 5.402 1.00 89.62 97 ARG A C 1
ATOM 754 O O . ARG A 1 97 ? 1.270 8.522 6.385 1.00 89.62 97 ARG A O 1
ATOM 761 N N . ALA A 1 98 ? 2.230 7.418 4.669 1.00 88.38 98 ALA A N 1
ATOM 762 C CA . ALA A 1 98 ? 1.739 6.109 5.068 1.00 88.38 98 ALA A CA 1
ATOM 763 C C . ALA A 1 98 ? 2.273 5.734 6.462 1.00 88.38 98 ALA A C 1
ATOM 765 O O . ALA A 1 98 ? 3.411 6.049 6.816 1.00 88.38 98 ALA A O 1
ATOM 766 N N . ALA A 1 99 ? 1.417 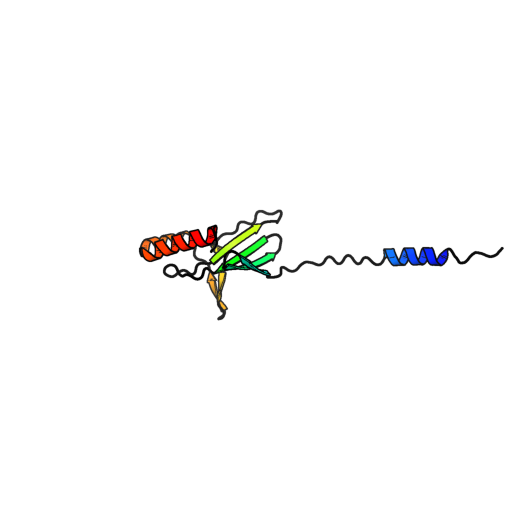5.107 7.268 1.00 86.25 99 ALA A N 1
ATOM 767 C CA . ALA A 1 99 ? 1.800 4.614 8.582 1.00 86.25 99 ALA A CA 1
ATOM 768 C C . ALA A 1 99 ? 2.696 3.377 8.438 1.00 86.25 99 ALA A C 1
ATOM 770 O O . ALA A 1 99 ? 2.469 2.555 7.549 1.00 86.25 99 ALA A O 1
ATOM 771 N N . SER A 1 100 ? 3.667 3.224 9.340 1.00 88.81 100 SER A N 1
ATOM 772 C CA . SER A 1 100 ? 4.472 2.005 9.391 1.00 88.81 100 SER A CA 1
ATOM 773 C C . SER A 1 100 ? 3.629 0.813 9.827 1.00 88.81 100 SER A C 1
ATOM 775 O O . SER A 1 100 ? 2.624 0.954 10.530 1.00 88.81 100 SER A O 1
ATOM 777 N N . GLU A 1 101 ? 4.073 -0.381 9.457 1.00 88.62 101 GLU A N 1
ATOM 778 C CA . GLU A 1 101 ? 3.442 -1.646 9.820 1.00 88.62 101 GLU A CA 1
ATOM 779 C C . GLU A 1 101 ? 3.298 -1.765 11.341 1.00 88.62 101 GLU A C 1
ATOM 781 O O . GLU A 1 101 ? 2.244 -2.152 11.839 1.00 88.62 101 GLU A O 1
ATOM 786 N N . GLU A 1 102 ? 4.322 -1.349 12.091 1.00 90.69 102 GLU A N 1
ATOM 787 C CA . GLU A 1 102 ? 4.302 -1.341 13.555 1.00 90.69 102 GLU A CA 1
ATOM 788 C C . GLU A 1 102 ? 3.199 -0.431 14.114 1.00 90.69 102 GLU A C 1
ATOM 790 O O . GLU A 1 102 ? 2.476 -0.820 15.033 1.00 90.69 102 GLU A O 1
ATOM 795 N N . VAL A 1 103 ? 3.036 0.772 13.550 1.00 89.88 103 VAL A N 1
ATOM 796 C CA . VAL A 1 103 ? 1.980 1.708 13.959 1.00 89.88 103 VAL A CA 1
ATOM 797 C C . VAL A 1 103 ? 0.611 1.109 13.659 1.00 89.88 103 VAL A C 1
ATOM 799 O O . VAL A 1 103 ? -0.245 1.107 14.540 1.00 89.88 103 VAL A O 1
ATOM 802 N N . VAL A 1 104 ? 0.414 0.566 12.456 1.00 89.38 104 VAL A N 1
ATOM 803 C CA . VAL A 1 104 ? -0.857 -0.051 12.050 1.00 89.38 104 VAL A CA 1
ATOM 804 C C . VAL A 1 104 ? -1.209 -1.219 12.970 1.00 89.38 104 VAL A C 1
ATOM 806 O O . VAL A 1 104 ? -2.312 -1.256 13.515 1.00 89.38 104 VAL A O 1
ATOM 809 N N . VAL A 1 105 ? -0.274 -2.146 13.201 1.00 91.12 105 VAL A N 1
ATOM 810 C CA . VAL A 1 105 ? -0.491 -3.319 14.063 1.00 91.12 105 VAL A CA 1
ATOM 811 C C . VAL A 1 105 ? -0.793 -2.896 15.496 1.00 91.12 105 VAL A C 1
ATOM 813 O O . VAL A 1 105 ? -1.755 -3.388 16.084 1.00 91.12 105 VAL A O 1
ATOM 816 N N . ARG A 1 106 ? -0.021 -1.959 16.058 1.00 93.75 106 ARG A N 1
ATOM 817 C CA . ARG A 1 106 ? -0.237 -1.458 17.421 1.00 93.75 106 ARG A CA 1
ATOM 818 C C . ARG A 1 106 ? -1.607 -0.799 17.575 1.00 93.75 106 ARG A C 1
ATOM 820 O O . ARG A 1 106 ? -2.317 -1.092 18.533 1.00 93.75 106 ARG A O 1
ATOM 827 N N . GLU A 1 107 ? -1.985 0.071 16.644 1.00 91.88 107 GLU A N 1
ATOM 828 C CA . GLU A 1 107 ? -3.267 0.783 16.662 1.00 91.88 107 GLU A CA 1
ATOM 829 C C . GLU A 1 107 ? -4.450 -0.177 16.521 1.00 91.88 107 GLU A C 1
ATOM 831 O O . GLU A 1 107 ? -5.421 -0.086 17.276 1.00 91.88 107 GLU A O 1
ATOM 836 N N . LEU A 1 108 ? -4.355 -1.151 15.612 1.00 91.69 108 LEU A N 1
ATOM 837 C CA . LEU A 1 108 ? -5.374 -2.186 15.477 1.00 91.69 108 LEU A CA 1
ATOM 838 C C . LEU A 1 108 ? -5.460 -3.043 16.741 1.00 91.69 108 LEU A C 1
ATOM 840 O O . LEU A 1 108 ? -6.556 -3.251 17.248 1.00 91.69 108 LEU A O 1
ATOM 844 N N . TYR A 1 109 ? -4.335 -3.469 17.311 1.00 92.81 109 TYR A N 1
ATOM 845 C CA . TYR A 1 109 ? -4.341 -4.253 18.546 1.00 92.81 109 TYR A CA 1
ATOM 846 C C . TYR A 1 109 ? -5.014 -3.510 19.708 1.00 92.81 109 TYR A C 1
ATOM 848 O O . TYR A 1 109 ? -5.774 -4.096 20.474 1.00 92.81 109 TYR A O 1
ATOM 856 N N . GLN A 1 110 ? -4.758 -2.207 19.835 1.00 93.25 110 GLN A N 1
ATOM 857 C CA . GLN A 1 110 ? -5.291 -1.397 20.929 1.00 93.25 110 GLN A CA 1
ATOM 858 C C . GLN A 1 110 ? -6.755 -1.001 20.736 1.00 93.25 110 GLN A C 1
ATOM 860 O O . GLN A 1 110 ? -7.491 -0.878 21.715 1.00 93.25 110 GLN A O 1
ATOM 865 N N . LYS A 1 111 ? -7.170 -0.724 19.495 1.00 93.50 111 LYS A N 1
ATOM 866 C CA . LYS A 1 111 ? -8.429 -0.015 19.233 1.00 93.50 111 LYS A CA 1
ATOM 867 C C . LYS A 1 111 ? -9.414 -0.808 18.392 1.00 93.50 111 LYS A C 1
ATOM 869 O O . LYS A 1 111 ? -10.602 -0.478 18.452 1.00 93.50 111 LYS A O 1
ATOM 874 N N . ALA A 1 112 ? -8.983 -1.795 17.605 1.00 91.44 112 ALA A N 1
ATOM 875 C CA . ALA A 1 112 ? -9.853 -2.507 16.672 1.00 91.44 112 ALA A CA 1
ATOM 876 C C . ALA A 1 112 ? -10.967 -3.276 17.390 1.00 91.44 112 ALA A C 1
ATOM 878 O O . ALA A 1 112 ? -10.822 -3.765 18.508 1.00 91.44 112 ALA A O 1
ATOM 879 N N . ARG A 1 113 ? -12.112 -3.380 16.718 1.00 94.12 113 ARG A N 1
ATOM 880 C CA . ARG A 1 113 ? -13.228 -4.239 17.127 1.00 94.12 113 ARG A CA 1
ATOM 881 C C . ARG A 1 113 ? -13.247 -5.485 16.248 1.00 94.12 113 ARG A C 1
ATOM 883 O O . ARG A 1 113 ? -12.655 -5.497 15.174 1.00 94.12 113 ARG A O 1
ATOM 890 N N . GLN A 1 114 ? -14.010 -6.502 16.646 1.00 92.38 114 GLN A N 1
ATOM 891 C CA . GLN A 1 114 ? -14.200 -7.718 15.843 1.00 92.38 114 GLN A CA 1
ATOM 892 C C . GLN A 1 114 ? -14.583 -7.408 14.383 1.00 92.38 114 GLN A C 1
ATOM 894 O O . GLN A 1 114 ? -14.035 -8.000 13.459 1.00 92.38 114 GLN A O 1
ATOM 899 N N . ALA A 1 115 ? -15.460 -6.422 14.165 1.00 92.88 115 ALA A N 1
ATOM 900 C CA . ALA A 1 115 ? -15.852 -5.985 12.825 1.00 92.88 115 ALA A CA 1
ATOM 901 C C . ALA A 1 115 ? -14.680 -5.433 11.989 1.00 92.88 115 ALA A C 1
ATOM 903 O O . ALA A 1 115 ? -14.667 -5.605 10.774 1.00 92.88 115 ALA A O 1
ATOM 904 N N . ASP A 1 116 ? -13.691 -4.789 12.615 1.00 93.69 116 ASP A N 1
ATOM 905 C CA . ASP A 1 116 ? -12.503 -4.285 11.918 1.00 93.69 116 ASP A CA 1
ATOM 906 C C . ASP A 1 116 ? -11.587 -5.439 11.484 1.00 93.69 116 ASP A C 1
ATOM 908 O O . ASP A 1 116 ? -11.030 -5.395 10.391 1.00 93.69 116 ASP A O 1
ATOM 912 N N . VAL A 1 117 ? -11.487 -6.503 12.288 1.00 90.62 117 VAL A N 1
ATOM 913 C CA . VAL A 1 117 ? -10.724 -7.715 11.936 1.00 90.62 117 VAL A CA 1
ATOM 914 C C . VAL A 1 117 ? -11.367 -8.443 10.755 1.00 90.62 117 VAL A C 1
ATOM 916 O O . VAL A 1 117 ? -10.670 -8.823 9.819 1.00 90.62 117 VAL A O 1
ATOM 919 N N . VAL A 1 118 ? -12.699 -8.567 10.747 1.00 93.19 118 VAL A N 1
ATOM 920 C CA . VAL A 1 118 ? -13.438 -9.139 9.606 1.00 93.19 118 VAL A CA 1
ATOM 921 C C . VAL A 1 118 ? -13.187 -8.326 8.334 1.00 93.19 118 VAL A C 1
ATOM 923 O O . VAL A 1 118 ? -12.931 -8.892 7.275 1.00 93.19 118 VAL A O 1
ATOM 926 N N . LYS A 1 119 ? -13.193 -6.991 8.431 1.00 93.44 119 LYS A N 1
ATOM 927 C CA . LYS A 1 119 ? -12.834 -6.123 7.302 1.00 93.44 119 LYS A CA 1
ATOM 928 C C . LYS A 1 119 ? -11.379 -6.308 6.869 1.00 93.44 119 LYS A C 1
ATOM 930 O O . LYS A 1 119 ? -11.119 -6.294 5.676 1.00 93.44 119 LYS A O 1
ATOM 935 N N . LEU A 1 120 ? -10.438 -6.484 7.794 1.00 91.19 120 LEU A N 1
ATOM 936 C CA . LEU A 1 120 ? -9.034 -6.727 7.453 1.00 91.19 120 LEU A CA 1
ATOM 937 C C . LEU A 1 120 ? -8.859 -8.027 6.664 1.00 91.19 120 LEU A C 1
ATOM 939 O O . LEU A 1 120 ? -8.182 -8.028 5.639 1.00 91.19 120 LEU A O 1
ATOM 943 N N . GLN A 1 121 ? -9.523 -9.101 7.090 1.00 92.06 121 GLN A N 1
ATOM 944 C CA . GLN A 1 121 ? -9.537 -10.356 6.343 1.00 92.06 121 GLN A CA 1
ATOM 945 C C . GLN A 1 121 ? -10.167 -10.171 4.957 1.00 92.06 121 GLN A C 1
ATOM 947 O O . GLN A 1 121 ? -9.565 -10.551 3.957 1.00 92.06 121 GLN A O 1
ATOM 952 N N . ALA A 1 122 ? -11.330 -9.521 4.879 1.00 91.44 122 ALA A N 1
ATOM 953 C CA . ALA A 1 122 ? -11.993 -9.259 3.605 1.00 91.44 122 ALA A CA 1
ATOM 954 C C . ALA A 1 122 ? -11.131 -8.395 2.664 1.00 91.44 122 ALA A C 1
ATOM 956 O O . AL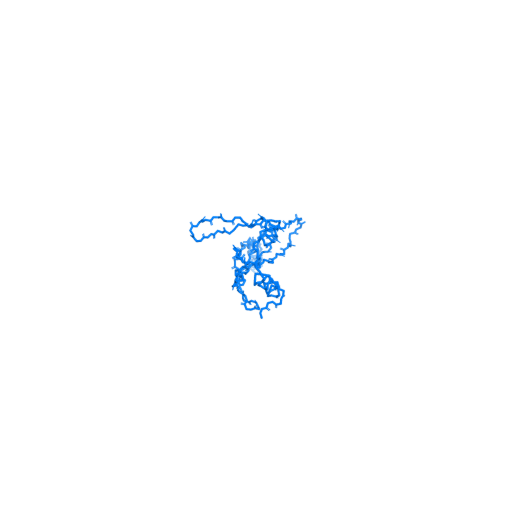A A 1 122 ? -11.114 -8.620 1.456 1.00 91.44 122 ALA A O 1
ATOM 957 N N . ALA A 1 123 ? -10.385 -7.423 3.202 1.00 90.19 123 ALA A N 1
ATOM 958 C CA . ALA A 1 123 ? -9.442 -6.614 2.434 1.00 90.19 123 ALA A CA 1
ATOM 959 C C . ALA A 1 123 ? -8.298 -7.463 1.866 1.00 90.19 123 ALA A C 1
ATOM 961 O O . ALA A 1 123 ? -7.934 -7.295 0.705 1.00 90.19 123 ALA A O 1
ATOM 962 N N . TYR A 1 124 ? -7.757 -8.388 2.665 1.00 89.12 124 TYR A N 1
ATOM 963 C CA . TYR A 1 124 ? -6.712 -9.318 2.237 1.00 89.12 124 TYR A CA 1
ATOM 964 C C . TYR A 1 124 ? -7.199 -10.265 1.135 1.00 89.12 124 TYR A C 1
ATOM 966 O O . TYR A 1 124 ? -6.550 -10.393 0.098 1.00 89.12 124 TYR A O 1
ATOM 974 N N . GLU A 1 125 ? -8.371 -10.873 1.321 1.00 89.31 125 GLU A N 1
ATOM 975 C CA . GLU A 1 125 ? -8.994 -11.743 0.320 1.00 89.31 125 GLU A CA 1
ATOM 976 C C . GLU A 1 125 ? -9.246 -10.985 -0.987 1.00 89.31 125 GLU A C 1
ATOM 978 O O . GLU A 1 125 ? -8.893 -11.466 -2.064 1.00 89.31 125 GLU A O 1
ATOM 983 N N . LYS A 1 126 ? -9.770 -9.757 -0.894 1.00 86.38 126 LYS A N 1
ATOM 984 C CA . LYS A 1 126 ? -10.009 -8.906 -2.061 1.00 86.38 126 LYS A CA 1
ATOM 985 C C . LYS A 1 126 ? -8.717 -8.493 -2.761 1.00 86.38 126 LYS A C 1
ATOM 987 O O . LYS A 1 126 ? -8.708 -8.407 -3.981 1.00 86.38 126 LYS A O 1
ATOM 992 N N . ALA A 1 127 ? -7.633 -8.260 -2.025 1.00 82.56 127 ALA A N 1
ATOM 993 C CA . ALA A 1 127 ? -6.345 -7.935 -2.627 1.00 82.56 127 ALA A CA 1
ATOM 994 C C . ALA A 1 127 ? -5.732 -9.129 -3.380 1.00 82.56 127 ALA A C 1
ATOM 996 O O . ALA A 1 127 ? -5.110 -8.937 -4.424 1.00 82.56 127 ALA A O 1
ATOM 997 N N . LEU A 1 128 ? -5.904 -10.351 -2.870 1.00 81.94 128 LEU A N 1
ATOM 998 C CA . LEU A 1 128 ? -5.351 -11.562 -3.481 1.00 81.94 128 LEU A CA 1
ATOM 999 C C . LEU A 1 128 ? -6.142 -12.047 -4.688 1.00 81.94 128 LEU A C 1
ATOM 1001 O O . LEU A 1 128 ? -5.562 -12.343 -5.730 1.00 81.94 128 LEU A O 1
ATOM 1005 N N . TYR A 1 129 ? -7.453 -12.182 -4.523 1.00 79.81 129 TYR A N 1
ATOM 1006 C CA . TYR A 1 129 ? -8.300 -12.798 -5.537 1.00 79.81 129 TYR A CA 1
ATOM 1007 C C . TYR A 1 129 ? -8.906 -11.759 -6.471 1.00 79.81 129 TYR A C 1
ATOM 1009 O O . TYR A 1 129 ? -9.253 -12.079 -7.606 1.00 79.81 129 TYR A O 1
ATOM 1017 N N . GLY A 1 130 ? -8.992 -10.505 -6.018 1.00 64.94 130 GLY A N 1
ATOM 1018 C CA . GLY A 1 130 ? -9.859 -9.525 -6.647 1.00 64.94 130 GLY A CA 1
ATOM 1019 C C . GLY A 1 130 ? -11.327 -9.983 -6.629 1.00 64.94 130 GLY A C 1
ATOM 1020 O O . GLY A 1 130 ? -11.628 -11.111 -6.246 1.00 64.94 130 GLY A O 1
ATOM 1021 N N . SER A 1 131 ? -12.274 -9.087 -6.914 1.00 54.34 131 SER A N 1
ATOM 1022 C CA . SER A 1 131 ? -13.705 -9.417 -6.790 1.00 54.34 131 SER A CA 1
ATOM 1023 C C . SER A 1 131 ? -14.192 -10.397 -7.848 1.00 54.34 131 SER A C 1
ATOM 1025 O O . SER A 1 131 ? -13.890 -10.110 -9.032 1.00 54.34 131 SER A O 1
#

Foldseek 3Di:
DDDDPPPPVVVVVVVVVVPPDPPPPPPPQWDWDWDDDLNWIWTWTDDQQKIKIKTWDPDDQPPDTDMQIDMDGRHPDDDDDAQQVDWDQDPVRDIDGGDHPVVVVVCCVVPGDPVSVVVVVVSVVCSVPRD

pLDDT: mean 80.33, std 15.71, range [40.84, 94.12]